Protein AF-A0A6V7LZG4-F1 (afdb_monomer_lite)

Sequence (82 aa):
LFAGLCALLVGGILQIFIQSTVMELLVSIGGAVLFALFIIYDTHMLMHTLSPEEYILAAINIYLDIINLFLHILQALAAAKR

pLDDT: mean 90.78, std 7.29, range [65.31, 98.19]

Secondary structure (DSSP, 8-state):
-HHHHHHHHHHHHHHHHH--HHHHHHHHHHHHHHHHHHHHHHHHHHHHH--TTTHHHHHHHHHHHHHHHHHHHHHHHHHHT-

Foldseek 3Di:
DVVLVVVLVVLVVVCVVPVDLVSLLVSLVSQLVVLVVQLVVLVVCLVPPDDPVCVVVSVVSNVVSVVSNVVSVVSNVVSVVD

Radius of gyration: 14.65 Å; chains: 1; bounding box: 36×22×38 Å

Structure (mmCIF, N/CA/C/O backbone):
data_AF-A0A6V7LZG4-F1
#
_entry.id   AF-A0A6V7LZG4-F1
#
loop_
_atom_site.group_PDB
_atom_site.id
_atom_site.type_symbol
_atom_site.label_atom_id
_atom_site.label_alt_id
_atom_site.label_comp_id
_atom_site.label_asym_id
_atom_site.label_entity_id
_atom_site.label_seq_id
_atom_site.pdbx_PDB_ins_code
_atom_site.Cartn_x
_atom_site.Cartn_y
_atom_site.Cartn_z
_atom_site.occupancy
_atom_site.B_iso_or_equiv
_atom_site.auth_seq_id
_atom_site.auth_comp_id
_atom_site.auth_asym_id
_atom_site.auth_atom_id
_atom_site.pdbx_PDB_model_num
ATOM 1 N N . LEU A 1 1 ? -11.645 -0.521 -3.170 1.00 82.56 1 LEU A N 1
ATOM 2 C CA . LEU A 1 1 ? -10.667 -1.063 -2.204 1.00 82.56 1 LEU A CA 1
ATOM 3 C C . LEU A 1 1 ? -10.458 -2.566 -2.389 1.00 82.56 1 LEU A C 1
ATOM 5 O O . LEU A 1 1 ? -9.417 -2.925 -2.917 1.00 82.56 1 LEU A O 1
ATOM 9 N N . PHE A 1 2 ? -11.450 -3.428 -2.123 1.00 86.38 2 PHE A N 1
ATOM 10 C CA . PHE A 1 2 ? -11.324 -4.890 -2.310 1.00 86.38 2 PHE A CA 1
ATOM 11 C C . PHE A 1 2 ? -10.855 -5.319 -3.715 1.00 86.38 2 PHE A C 1
ATOM 13 O O . PHE A 1 2 ? -9.850 -6.006 -3.846 1.00 86.38 2 PHE A O 1
ATOM 20 N N . ALA A 1 3 ? -11.508 -4.837 -4.780 1.00 90.25 3 ALA A N 1
ATOM 21 C CA . ALA A 1 3 ? -11.081 -5.139 -6.152 1.00 90.25 3 ALA A CA 1
ATOM 22 C C . ALA A 1 3 ? -9.649 -4.652 -6.459 1.00 90.25 3 ALA A C 1
ATOM 24 O O . ALA A 1 3 ? -8.914 -5.312 -7.188 1.00 90.25 3 ALA A O 1
ATOM 25 N N . GLY A 1 4 ? -9.236 -3.526 -5.864 1.00 87.38 4 GLY A N 1
ATOM 26 C CA . GLY A 1 4 ? -7.867 -3.016 -5.972 1.00 87.38 4 GLY A CA 1
ATOM 27 C C . GLY A 1 4 ? -6.859 -3.921 -5.265 1.00 87.38 4 GLY A C 1
ATOM 28 O O . GLY A 1 4 ? -5.795 -4.187 -5.811 1.00 87.38 4 GLY A O 1
ATOM 29 N N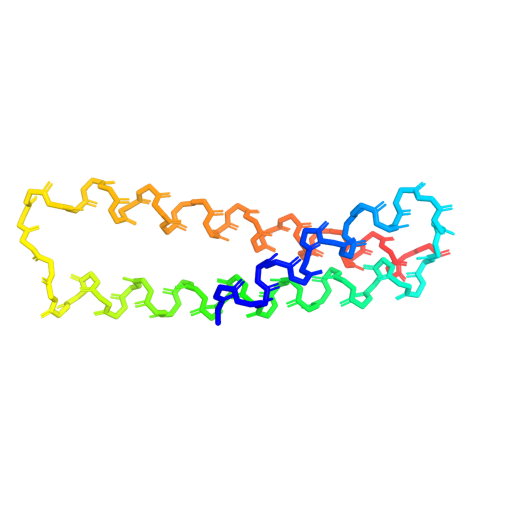 . LEU A 1 5 ? -7.216 -4.460 -4.096 1.00 89.94 5 LEU A N 1
ATOM 30 C CA . LEU A 1 5 ? -6.385 -5.413 -3.361 1.00 89.94 5 LEU A CA 1
ATOM 31 C C . LEU A 1 5 ? -6.205 -6.706 -4.168 1.00 89.94 5 LEU A C 1
ATOM 33 O O . LEU A 1 5 ? -5.088 -7.196 -4.313 1.00 89.94 5 LEU A O 1
ATOM 37 N N . CYS A 1 6 ? -7.286 -7.222 -4.762 1.00 92.31 6 CYS A N 1
ATOM 38 C CA . CYS A 1 6 ? -7.215 -8.372 -5.662 1.00 92.31 6 CYS A CA 1
ATOM 39 C C . CYS A 1 6 ? -6.316 -8.090 -6.874 1.00 92.31 6 CYS A C 1
ATOM 41 O O . CYS A 1 6 ? -5.509 -8.939 -7.244 1.00 92.31 6 CYS A O 1
ATOM 43 N N . ALA A 1 7 ? -6.418 -6.897 -7.468 1.00 91.06 7 ALA A N 1
ATOM 44 C CA . ALA A 1 7 ? -5.567 -6.500 -8.584 1.00 91.06 7 ALA A CA 1
ATOM 45 C C . ALA A 1 7 ? -4.080 -6.446 -8.191 1.00 91.06 7 ALA A C 1
ATOM 47 O O . ALA A 1 7 ? -3.244 -6.915 -8.960 1.00 91.06 7 ALA A O 1
ATOM 48 N N . LEU A 1 8 ? -3.743 -5.952 -6.992 1.00 91.75 8 LEU A N 1
ATOM 49 C CA . LEU A 1 8 ? -2.366 -5.973 -6.482 1.00 91.75 8 LEU A CA 1
ATOM 50 C C . LEU A 1 8 ? -1.858 -7.389 -6.225 1.00 91.75 8 LEU A C 1
ATOM 52 O O . LEU A 1 8 ? -0.721 -7.688 -6.572 1.00 91.75 8 LEU A O 1
ATOM 56 N N . LEU A 1 9 ? -2.689 -8.273 -5.666 1.00 92.56 9 LEU A N 1
ATOM 57 C CA . LEU A 1 9 ? -2.315 -9.673 -5.451 1.00 92.56 9 LEU A CA 1
ATOM 58 C C . LEU A 1 9 ? -2.007 -10.377 -6.775 1.00 92.56 9 LEU A C 1
ATOM 60 O O . LEU A 1 9 ? -0.966 -11.018 -6.910 1.00 92.56 9 LEU A O 1
ATOM 64 N N . VAL A 1 10 ? -2.877 -10.213 -7.775 1.00 94.06 10 VAL A N 1
ATOM 65 C CA . VAL A 1 10 ? -2.650 -10.768 -9.115 1.00 94.06 10 VAL A CA 1
ATOM 66 C C . VAL A 1 10 ? -1.419 -10.129 -9.761 1.00 94.06 10 VAL A C 1
ATOM 68 O O . VAL A 1 10 ? -0.574 -10.845 -10.292 1.00 94.06 10 VAL A O 1
ATOM 71 N N . GLY A 1 11 ? -1.270 -8.806 -9.670 1.00 90.06 11 GLY A N 1
ATOM 72 C CA . GLY A 1 11 ? -0.107 -8.078 -10.181 1.00 90.06 11 GLY A CA 1
ATOM 73 C C . GLY A 1 11 ? 1.209 -8.547 -9.559 1.00 90.06 11 GLY A C 1
ATOM 74 O O . GLY A 1 11 ? 2.177 -8.767 -10.282 1.00 90.06 11 GLY A O 1
ATOM 75 N N . GLY A 1 12 ? 1.230 -8.787 -8.246 1.00 88.81 12 GLY A N 1
ATOM 76 C CA . GLY A 1 12 ? 2.382 -9.325 -7.525 1.00 88.81 12 GLY A CA 1
ATOM 77 C C . GLY A 1 12 ? 2.749 -10.741 -7.969 1.00 88.81 12 GLY A C 1
ATOM 78 O O . GLY A 1 12 ? 3.923 -11.022 -8.193 1.00 88.81 12 GLY A O 1
ATOM 79 N N . ILE A 1 13 ? 1.760 -11.616 -8.182 1.00 93.00 13 ILE A N 1
ATOM 80 C CA . ILE A 1 13 ? 2.000 -12.966 -8.720 1.00 93.00 13 ILE A CA 1
ATOM 81 C C . ILE A 1 13 ? 2.557 -12.889 -10.144 1.00 93.00 13 ILE A C 1
ATOM 83 O O . ILE A 1 13 ? 3.535 -13.563 -10.460 1.00 93.00 13 ILE A O 1
ATOM 87 N N . LEU A 1 14 ? 1.974 -12.052 -11.005 1.00 92.06 14 LEU A N 1
ATOM 88 C CA . LEU A 1 14 ? 2.449 -11.868 -12.378 1.00 92.06 14 LEU A CA 1
ATOM 89 C C . LEU A 1 14 ? 3.885 -11.325 -12.420 1.00 92.06 14 LEU A C 1
ATOM 91 O O . LEU A 1 14 ? 4.682 -11.769 -13.248 1.00 92.06 14 LEU A O 1
ATOM 95 N N . GLN A 1 15 ? 4.241 -10.424 -11.501 1.00 89.62 15 GLN A N 1
ATOM 96 C CA . GLN A 1 15 ? 5.586 -9.857 -11.402 1.00 89.62 15 GLN A CA 1
ATOM 97 C C . GLN A 1 15 ? 6.664 -10.925 -11.153 1.00 89.62 15 GLN A C 1
ATOM 99 O O . GLN A 1 15 ? 7.769 -10.783 -11.673 1.00 89.62 15 GLN A O 1
ATOM 104 N N . ILE A 1 16 ? 6.353 -12.013 -10.434 1.00 90.94 16 ILE A N 1
ATOM 105 C CA . ILE A 1 16 ? 7.294 -13.127 -10.190 1.00 90.94 16 ILE A CA 1
ATOM 106 C C . ILE A 1 16 ? 7.771 -13.747 -11.514 1.00 90.94 16 ILE A C 1
ATOM 108 O O . ILE A 1 16 ? 8.942 -14.116 -11.640 1.00 90.94 16 ILE A O 1
ATOM 112 N N . PHE A 1 17 ? 6.881 -13.827 -12.508 1.00 93.19 17 PHE A N 1
ATOM 113 C CA . PHE A 1 17 ? 7.166 -14.422 -13.814 1.00 93.19 17 PHE A CA 1
ATOM 114 C C . PHE A 1 17 ? 7.690 -13.407 -14.837 1.00 93.19 17 PHE A C 1
ATOM 116 O O . PHE A 1 17 ? 8.554 -13.749 -15.638 1.00 93.19 17 PHE A O 1
ATOM 123 N N . ILE A 1 18 ? 7.166 -12.176 -14.830 1.00 90.44 18 ILE A N 1
ATOM 124 C CA . ILE A 1 18 ? 7.471 -11.157 -15.851 1.00 90.44 18 ILE A CA 1
ATOM 125 C C . ILE A 1 18 ? 8.747 -10.373 -15.513 1.00 90.44 18 ILE A C 1
ATOM 127 O O . ILE A 1 18 ? 9.490 -10.009 -16.421 1.00 90.44 18 ILE A O 1
ATOM 131 N N . GLN A 1 19 ? 9.002 -10.102 -14.226 1.00 88.75 19 GLN A N 1
ATOM 132 C CA . GLN A 1 19 ? 10.202 -9.416 -13.715 1.00 88.75 19 GLN A CA 1
ATOM 133 C C . GLN A 1 19 ? 10.539 -8.084 -14.417 1.00 88.75 19 GLN A C 1
ATOM 135 O O . GLN A 1 19 ? 11.700 -7.695 -14.524 1.00 88.75 19 GLN A O 1
ATOM 140 N N . SER A 1 20 ? 9.525 -7.360 -14.899 1.00 92.00 20 SER A N 1
ATOM 141 C CA . SER A 1 20 ? 9.716 -6.071 -15.571 1.00 92.00 20 SER A CA 1
ATOM 142 C C . SER A 1 20 ? 9.830 -4.935 -14.558 1.00 92.00 20 SER A C 1
ATOM 144 O O . SER A 1 20 ? 8.942 -4.771 -13.721 1.00 92.00 20 SER A O 1
ATOM 146 N N . THR A 1 21 ? 10.868 -4.101 -14.677 1.00 91.06 21 THR A N 1
ATOM 147 C CA . THR A 1 21 ? 11.071 -2.916 -13.821 1.00 91.06 21 THR A CA 1
ATOM 148 C C . THR A 1 21 ? 9.924 -1.909 -13.946 1.00 91.06 21 THR A C 1
ATOM 150 O O . THR A 1 21 ? 9.510 -1.306 -12.960 1.00 91.06 21 THR A O 1
ATOM 153 N N . VAL A 1 22 ? 9.360 -1.745 -15.149 1.00 92.25 22 VAL A N 1
ATOM 154 C CA . VAL A 1 22 ? 8.228 -0.826 -15.372 1.00 92.25 22 VAL A CA 1
ATOM 155 C C . VAL A 1 22 ? 6.978 -1.335 -14.659 1.00 92.25 22 VAL A C 1
ATOM 157 O O . VAL A 1 22 ? 6.267 -0.562 -14.022 1.00 92.25 22 VAL A O 1
ATOM 160 N N . MET A 1 23 ? 6.720 -2.642 -14.737 1.00 91.12 23 MET A N 1
ATOM 161 C CA . MET A 1 23 ? 5.590 -3.257 -14.044 1.00 91.12 23 MET A CA 1
ATOM 162 C C . MET A 1 23 ? 5.778 -3.211 -12.521 1.00 91.12 23 MET A C 1
ATOM 164 O O . MET A 1 23 ? 4.830 -2.881 -11.814 1.00 91.12 23 MET A O 1
ATOM 168 N N . GLU A 1 24 ? 7.001 -3.433 -12.029 1.00 93.44 24 GLU A N 1
ATOM 169 C CA . GLU A 1 24 ? 7.368 -3.277 -10.614 1.00 93.44 24 GLU A CA 1
ATOM 170 C C . GLU A 1 24 ? 7.043 -1.865 -10.110 1.00 93.44 24 GLU A C 1
ATOM 172 O O . GLU A 1 24 ? 6.405 -1.695 -9.070 1.00 93.44 24 GLU A O 1
ATOM 177 N N . LEU A 1 25 ? 7.414 -0.839 -10.883 1.00 94.75 25 LEU A N 1
ATOM 178 C CA . LEU A 1 25 ? 7.148 0.556 -10.544 1.00 94.75 25 LEU A CA 1
ATOM 179 C C . LEU A 1 25 ? 5.643 0.875 -10.546 1.00 94.75 25 LEU A C 1
ATOM 181 O O . LEU A 1 25 ? 5.145 1.527 -9.633 1.00 94.75 25 LEU A O 1
ATOM 185 N N . LEU A 1 26 ? 4.892 0.391 -11.540 1.00 93.94 26 LEU A N 1
ATOM 186 C CA . LEU A 1 26 ? 3.445 0.620 -11.616 1.00 93.94 26 LEU A CA 1
ATOM 187 C C . LEU A 1 26 ? 2.688 -0.062 -10.471 1.00 93.94 26 LEU A C 1
ATOM 189 O O . LEU A 1 26 ? 1.822 0.559 -9.855 1.00 93.94 26 LEU A O 1
ATOM 193 N N . VAL A 1 27 ? 3.022 -1.319 -10.167 1.00 94.44 27 VAL A N 1
ATOM 194 C CA . VAL A 1 27 ? 2.401 -2.076 -9.070 1.00 94.44 27 VAL A CA 1
ATOM 195 C C . VAL A 1 27 ? 2.760 -1.459 -7.719 1.00 94.44 27 VAL A C 1
ATOM 197 O O . VAL A 1 27 ? 1.878 -1.291 -6.880 1.00 94.44 27 VAL A O 1
ATOM 200 N N . SER A 1 28 ? 4.018 -1.055 -7.519 1.00 96.00 28 SER A N 1
ATOM 201 C CA . SER A 1 28 ? 4.461 -0.423 -6.270 1.00 96.00 28 SER A CA 1
ATOM 202 C C . SER 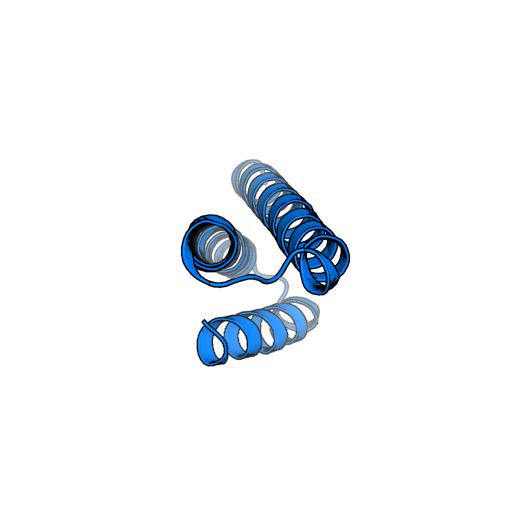A 1 28 ? 3.790 0.935 -6.030 1.00 96.00 28 SER A C 1
ATOM 204 O O . SER A 1 28 ? 3.221 1.153 -4.962 1.00 96.00 28 SER A O 1
ATOM 206 N N . ILE A 1 29 ? 3.740 1.822 -7.028 1.00 96.56 29 ILE A N 1
ATOM 207 C CA . ILE A 1 29 ? 3.040 3.112 -6.906 1.00 96.56 29 ILE A CA 1
ATOM 208 C C . ILE A 1 29 ? 1.534 2.899 -6.710 1.00 96.56 29 ILE A C 1
ATOM 210 O O . ILE A 1 29 ? 0.930 3.511 -5.826 1.00 96.56 29 ILE A O 1
ATOM 214 N N . GLY A 1 30 ? 0.922 2.018 -7.506 1.00 96.12 30 GLY A N 1
ATOM 215 C CA . GLY A 1 30 ? -0.502 1.707 -7.400 1.00 96.12 30 GLY A CA 1
ATOM 216 C C . GLY A 1 30 ? -0.873 1.148 -6.027 1.00 96.12 30 GLY A C 1
ATOM 217 O O . GLY A 1 30 ? -1.886 1.545 -5.449 1.00 96.12 30 GLY A O 1
ATOM 218 N N . GLY A 1 31 ? -0.028 0.281 -5.468 1.00 96.69 31 GLY A N 1
ATOM 219 C CA . GLY A 1 31 ? -0.235 -0.266 -4.136 1.00 96.69 31 GLY A CA 1
ATOM 220 C C . GLY A 1 31 ? -0.058 0.763 -3.029 1.00 96.69 31 GLY A C 1
ATOM 221 O O . GLY A 1 31 ? -0.894 0.814 -2.130 1.00 96.69 31 GLY A O 1
ATOM 222 N N . ALA A 1 32 ? 0.927 1.660 -3.131 1.00 97.75 32 ALA A N 1
ATOM 223 C CA . ALA A 1 32 ? 1.069 2.767 -2.186 1.00 97.75 32 ALA A CA 1
ATOM 224 C C . ALA A 1 32 ? -0.189 3.656 -2.157 1.00 97.75 32 ALA A C 1
ATOM 226 O O . ALA A 1 32 ? -0.718 3.956 -1.088 1.00 97.75 32 ALA A O 1
ATOM 227 N N . VAL A 1 33 ? -0.734 4.021 -3.322 1.00 97.50 33 VAL A N 1
ATOM 228 C CA . VAL A 1 33 ? -1.987 4.793 -3.388 1.00 97.50 33 VAL A CA 1
ATOM 229 C C . VAL A 1 33 ? -3.147 4.021 -2.758 1.00 97.50 33 VAL A C 1
ATOM 231 O O . VAL A 1 33 ? -3.927 4.594 -1.999 1.00 97.50 33 VAL A O 1
ATOM 234 N N . LEU A 1 34 ? -3.263 2.719 -3.031 1.00 97.44 34 LEU A N 1
ATOM 235 C CA . LEU A 1 34 ? -4.350 1.910 -2.490 1.00 97.44 34 LEU A CA 1
ATOM 236 C C . LEU A 1 34 ? -4.288 1.790 -0.961 1.00 97.44 34 LEU A C 1
ATOM 238 O O . LEU A 1 34 ? -5.311 1.979 -0.308 1.00 97.44 34 LEU A O 1
ATOM 242 N N . PHE A 1 35 ? -3.117 1.505 -0.389 1.00 97.62 35 PHE A N 1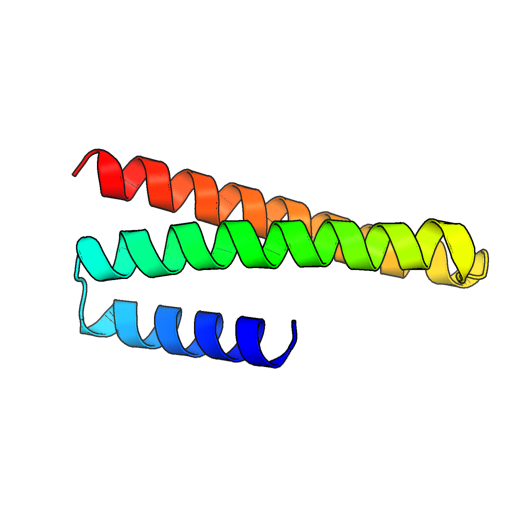
ATOM 243 C CA . PHE A 1 35 ? -2.961 1.392 1.064 1.00 97.62 35 PHE A CA 1
ATOM 244 C C . PHE A 1 35 ? -3.131 2.740 1.773 1.00 97.62 35 PHE A C 1
ATOM 246 O O . PHE A 1 35 ? -3.714 2.787 2.850 1.00 97.62 35 PHE A O 1
ATOM 253 N N . ALA A 1 36 ? -2.751 3.856 1.143 1.00 97.25 36 ALA A N 1
ATOM 254 C CA . ALA A 1 36 ? -3.100 5.180 1.658 1.00 97.25 36 ALA A CA 1
ATOM 255 C C . ALA A 1 36 ? -4.626 5.404 1.709 1.00 97.25 36 ALA A C 1
ATOM 257 O O . ALA A 1 36 ? -5.136 5.954 2.685 1.00 97.25 36 ALA A O 1
ATOM 258 N N . LEU A 1 37 ? -5.373 4.947 0.694 1.00 96.62 37 LEU A N 1
ATOM 259 C CA . LEU A 1 37 ? -6.840 5.011 0.700 1.00 96.62 37 LEU A CA 1
ATOM 260 C C . LEU A 1 37 ? -7.467 4.092 1.759 1.00 96.62 37 LEU A C 1
ATOM 262 O O . LEU A 1 37 ? -8.467 4.486 2.359 1.00 96.62 37 LEU A O 1
ATOM 266 N N . PHE A 1 38 ? -6.894 2.908 2.003 1.00 95.25 38 PHE A N 1
ATOM 267 C CA . PHE A 1 38 ? -7.319 2.033 3.102 1.00 95.25 38 PHE A CA 1
ATOM 268 C C . PHE A 1 38 ? -7.147 2.718 4.462 1.00 95.25 38 PHE A C 1
ATOM 270 O O . PHE A 1 38 ? -8.120 2.806 5.200 1.00 95.25 38 PHE A O 1
ATOM 277 N N . ILE A 1 39 ? -5.994 3.343 4.733 1.00 95.88 39 ILE A N 1
ATOM 278 C CA . ILE A 1 39 ? -5.766 4.084 5.988 1.00 95.88 39 ILE A CA 1
ATOM 279 C C . ILE A 1 39 ? -6.816 5.181 6.186 1.00 95.88 39 ILE A C 1
ATOM 281 O O . ILE A 1 39 ? -7.357 5.324 7.282 1.00 95.88 39 ILE A O 1
ATOM 285 N N . ILE A 1 40 ? -7.119 5.960 5.142 1.00 95.19 40 ILE A N 1
ATOM 286 C CA . ILE A 1 40 ? -8.139 7.019 5.219 1.00 95.19 40 ILE A CA 1
ATOM 287 C C . ILE A 1 40 ? -9.508 6.417 5.558 1.00 95.19 40 ILE A C 1
ATOM 289 O O . ILE A 1 40 ? -10.209 6.938 6.428 1.00 95.19 40 ILE A O 1
ATOM 293 N N . TYR A 1 41 ? -9.880 5.326 4.889 1.00 92.19 41 TYR A N 1
ATOM 294 C CA . TYR A 1 41 ? -11.158 4.652 5.094 1.00 92.19 41 TYR A CA 1
ATOM 295 C C . TYR A 1 41 ? -11.274 4.050 6.504 1.00 92.19 41 TYR A C 1
ATOM 297 O O . TYR A 1 41 ? -12.239 4.335 7.216 1.00 92.19 41 TYR A O 1
ATOM 305 N N . ASP A 1 42 ? -10.268 3.295 6.940 1.00 91.00 42 ASP A N 1
ATOM 306 C CA . ASP A 1 42 ? -10.252 2.618 8.237 1.00 91.00 42 ASP A CA 1
ATOM 307 C C . ASP A 1 42 ? -10.193 3.621 9.394 1.00 91.00 42 ASP A C 1
ATOM 309 O O . ASP A 1 42 ? -10.896 3.466 10.395 1.00 91.00 42 ASP A O 1
ATOM 313 N N . THR A 1 43 ? -9.442 4.716 9.240 1.00 90.88 43 THR A N 1
ATOM 314 C CA . THR A 1 43 ? -9.407 5.789 10.246 1.00 90.88 43 THR A CA 1
ATOM 315 C C . THR A 1 43 ? -10.758 6.498 10.347 1.00 90.88 43 THR A C 1
ATOM 317 O O . THR A 1 43 ? -11.220 6.783 11.452 1.00 90.88 43 THR A O 1
ATOM 320 N N . HIS A 1 44 ? -11.431 6.762 9.220 1.00 89.75 44 HIS A N 1
ATOM 321 C CA . HIS A 1 44 ? -12.773 7.349 9.228 1.00 89.75 44 HIS A CA 1
ATOM 322 C C . HIS A 1 44 ? -13.778 6.449 9.959 1.00 89.75 44 HIS A C 1
ATOM 324 O O . HIS A 1 44 ? -14.535 6.922 10.807 1.00 89.75 44 HIS A O 1
ATOM 330 N N . MET A 1 45 ? -13.728 5.143 9.687 1.00 86.44 45 MET A N 1
ATOM 331 C CA . MET A 1 45 ? -14.551 4.146 10.370 1.00 86.44 45 MET A CA 1
ATOM 332 C C . MET A 1 45 ? -14.279 4.096 11.876 1.00 86.44 45 MET A C 1
ATOM 334 O O . MET A 1 45 ? -15.229 4.079 12.667 1.00 86.44 45 MET A O 1
ATOM 338 N N . LEU A 1 46 ? -13.006 4.140 12.276 1.00 85.69 46 LEU A N 1
ATOM 339 C CA . LEU A 1 46 ? -12.595 4.144 13.677 1.00 85.69 46 LEU A CA 1
ATOM 340 C C . LEU A 1 46 ? -13.101 5.372 14.433 1.00 85.69 46 LEU A C 1
ATOM 342 O O . LEU A 1 46 ? -13.576 5.243 15.557 1.00 85.69 46 LEU A O 1
ATOM 346 N N . MET A 1 47 ? -13.046 6.554 13.818 1.00 79.88 47 MET A N 1
ATOM 347 C CA . MET A 1 47 ? -13.458 7.803 14.467 1.00 79.88 47 MET A CA 1
ATOM 348 C C . MET A 1 47 ? -14.975 7.964 14.614 1.00 79.88 47 MET A C 1
ATOM 350 O O . MET A 1 47 ? -15.411 8.789 15.419 1.00 79.88 47 MET A O 1
ATOM 354 N N . HIS A 1 48 ? -15.788 7.277 13.808 1.00 76.50 48 HIS A N 1
ATOM 355 C CA . HIS A 1 48 ? -17.222 7.587 13.702 1.00 76.50 48 HIS A CA 1
ATOM 356 C C . HIS A 1 48 ? -18.162 6.429 14.016 1.00 76.50 48 HIS A C 1
ATOM 358 O O . HIS A 1 48 ? -19.347 6.668 14.236 1.00 76.50 48 HIS A O 1
ATOM 364 N N . THR A 1 49 ? -17.667 5.193 14.044 1.00 69.44 49 THR A N 1
ATOM 365 C CA . THR A 1 49 ? -18.558 4.024 13.972 1.00 69.44 49 THR A CA 1
ATOM 366 C C . THR A 1 49 ? -18.169 2.855 14.864 1.00 69.44 49 THR A C 1
ATOM 368 O O . THR A 1 49 ? -18.977 1.940 14.990 1.00 69.44 49 THR A O 1
ATOM 371 N N . LEU A 1 50 ? -16.988 2.859 15.492 1.00 67.25 50 LEU A N 1
ATOM 372 C CA . LEU A 1 50 ? -16.532 1.707 16.270 1.00 67.25 50 LEU A CA 1
ATOM 373 C C . LEU A 1 50 ? -16.898 1.797 17.749 1.00 67.25 50 LEU A C 1
ATOM 375 O O . LEU A 1 50 ? -16.698 2.815 18.415 1.00 67.25 50 LEU A O 1
ATOM 379 N N . SER A 1 51 ? -17.392 0.672 18.262 1.00 70.25 51 SER A N 1
ATOM 380 C CA . SER A 1 51 ? -17.550 0.441 19.692 1.00 70.25 51 SER A CA 1
ATOM 381 C C . SER A 1 51 ? -16.174 0.236 20.363 1.00 70.25 51 SER A C 1
ATOM 383 O O . SER A 1 51 ? -15.218 -0.172 19.696 1.00 70.25 51 SER A O 1
ATOM 385 N N . PRO A 1 52 ? -16.029 0.477 21.682 1.00 65.31 52 PRO A N 1
ATOM 386 C CA . PRO A 1 52 ? -14.756 0.296 22.395 1.00 65.31 52 PRO A CA 1
ATOM 387 C C . PRO A 1 52 ? -14.151 -1.114 22.278 1.00 65.31 52 PRO A C 1
ATOM 389 O O . PRO A 1 52 ? -12.949 -1.290 22.467 1.00 65.31 52 PRO A O 1
ATOM 392 N N . GLU A 1 53 ? -14.974 -2.113 21.961 1.00 74.31 53 GLU A N 1
ATOM 393 C CA . GLU A 1 53 ? -14.594 -3.525 21.864 1.00 74.31 53 GLU A CA 1
ATOM 394 C C . GLU A 1 53 ? -13.860 -3.848 20.550 1.00 74.31 53 GLU A C 1
ATOM 396 O O . GLU A 1 53 ? -13.059 -4.780 20.490 1.00 74.31 53 GLU A O 1
ATOM 401 N N . GLU A 1 54 ? -14.058 -3.040 19.505 1.00 79.62 54 GLU A N 1
ATOM 402 C CA . GLU A 1 54 ? -13.534 -3.288 18.154 1.00 79.62 54 GLU A CA 1
ATOM 403 C C . GLU A 1 54 ? -12.254 -2.494 17.844 1.00 79.62 54 GLU A C 1
ATOM 405 O O . GLU A 1 54 ? -11.617 -2.702 16.807 1.00 79.62 54 GLU A O 1
ATOM 410 N N . TYR A 1 55 ? -11.826 -1.615 18.757 1.00 81.75 55 TYR A N 1
ATOM 411 C CA . TYR A 1 55 ? -10.653 -0.755 18.568 1.00 81.75 55 TYR A CA 1
ATOM 412 C C . TYR A 1 55 ? -9.360 -1.551 18.344 1.00 81.75 55 TYR A C 1
ATOM 414 O O . TYR A 1 55 ? -8.522 -1.154 17.537 1.00 81.75 55 TYR A O 1
ATOM 422 N N . ILE A 1 56 ? -9.200 -2.696 19.018 1.00 87.25 56 ILE A N 1
ATOM 423 C CA . ILE A 1 56 ? -8.011 -3.549 18.860 1.00 87.25 56 ILE A CA 1
ATOM 424 C C . ILE A 1 56 ? -7.912 -4.058 17.418 1.00 87.25 56 ILE A C 1
ATOM 426 O O . ILE A 1 56 ? -6.846 -3.980 16.812 1.00 87.25 56 ILE A O 1
ATOM 430 N N . LEU A 1 57 ? -9.022 -4.543 16.854 1.00 88.44 57 LEU A N 1
ATOM 431 C CA . LEU A 1 57 ? -9.044 -5.062 15.488 1.00 88.44 57 LEU A CA 1
ATOM 432 C C . LEU A 1 57 ? -8.785 -3.949 14.468 1.00 88.44 57 LEU A C 1
ATOM 434 O O . LEU A 1 57 ? -7.994 -4.131 13.546 1.00 88.44 57 LEU A O 1
ATOM 438 N N . ALA A 1 58 ? -9.389 -2.778 14.664 1.00 88.12 58 ALA A N 1
ATOM 439 C CA . ALA A 1 58 ? -9.159 -1.635 13.788 1.00 88.12 58 ALA A CA 1
ATOM 440 C C . ALA A 1 58 ? -7.711 -1.124 13.852 1.00 88.12 58 ALA A C 1
ATOM 442 O O . ALA A 1 58 ? -7.125 -0.809 12.819 1.00 88.12 58 ALA A O 1
ATOM 443 N N . ALA A 1 59 ? -7.093 -1.118 15.037 1.00 89.44 59 ALA A N 1
ATOM 444 C CA . ALA A 1 59 ? -5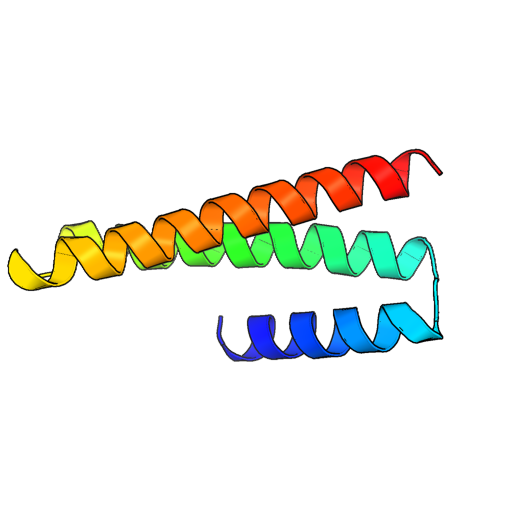.680 -0.784 15.185 1.00 89.44 59 ALA A CA 1
ATOM 445 C C . ALA A 1 59 ? -4.769 -1.785 14.452 1.00 89.44 59 ALA A C 1
ATOM 447 O O . ALA A 1 59 ? -3.786 -1.373 13.836 1.00 89.44 59 ALA A O 1
ATOM 448 N N . ILE A 1 60 ? -5.102 -3.083 14.473 1.00 92.88 60 ILE A N 1
ATOM 449 C CA . ILE A 1 60 ? -4.378 -4.109 13.706 1.00 92.88 60 ILE A CA 1
ATOM 450 C C . ILE A 1 60 ? -4.503 -3.846 12.199 1.00 92.88 60 ILE A C 1
ATOM 452 O O . ILE A 1 60 ? -3.489 -3.885 11.506 1.00 92.88 60 ILE A O 1
ATOM 456 N N . ASN A 1 61 ? -5.700 -3.536 11.693 1.00 92.31 61 ASN A N 1
ATOM 457 C CA . ASN A 1 61 ? -5.902 -3.252 10.266 1.00 92.31 61 ASN A CA 1
ATOM 458 C C . ASN A 1 61 ? -5.093 -2.031 9.810 1.00 92.31 61 ASN A C 1
ATOM 460 O O . ASN A 1 61 ? -4.288 -2.141 8.887 1.00 92.31 61 ASN A O 1
ATOM 464 N N . ILE A 1 62 ? -5.190 -0.916 10.542 1.00 93.75 62 ILE A N 1
ATOM 465 C CA . ILE A 1 62 ? -4.419 0.302 10.249 1.00 93.75 62 ILE A CA 1
ATOM 466 C C . ILE A 1 62 ? -2.909 0.020 10.291 1.00 93.75 62 ILE A C 1
ATOM 468 O O . ILE A 1 62 ? -2.156 0.513 9.450 1.00 93.75 62 ILE A O 1
ATOM 472 N N . TYR A 1 63 ? -2.442 -0.794 11.243 1.00 95.69 63 TYR A N 1
ATOM 473 C CA . TYR A 1 63 ? -1.036 -1.192 11.317 1.00 95.69 63 TYR A CA 1
ATOM 474 C C . TYR A 1 63 ? -0.588 -1.977 10.076 1.00 95.69 63 TYR A C 1
ATOM 476 O O . TYR A 1 63 ? 0.477 -1.695 9.518 1.00 95.69 63 TYR A O 1
ATOM 484 N N . LEU A 1 64 ? -1.404 -2.929 9.614 1.00 96.25 64 LEU A N 1
ATOM 485 C CA . LEU A 1 64 ? -1.128 -3.687 8.394 1.00 96.25 64 LEU A CA 1
ATOM 486 C C . LEU A 1 64 ? -1.104 -2.779 7.161 1.00 96.25 64 LEU A C 1
ATOM 488 O O . LEU A 1 64 ? -0.220 -2.933 6.314 1.00 96.25 64 LEU A O 1
ATOM 492 N N . ASP A 1 65 ? -2.007 -1.806 7.067 1.00 96.94 65 ASP A N 1
ATOM 493 C CA . ASP A 1 65 ? -2.016 -0.867 5.947 1.00 96.94 65 ASP A CA 1
ATOM 494 C C . ASP A 1 65 ? -0.770 0.020 5.922 1.00 96.94 65 ASP A C 1
ATOM 496 O O . ASP A 1 65 ? -0.178 0.219 4.860 1.00 96.94 65 ASP A O 1
ATOM 500 N N . ILE A 1 66 ? -0.315 0.504 7.083 1.00 97.38 66 ILE A N 1
ATOM 501 C CA . ILE A 1 66 ? 0.912 1.306 7.196 1.00 97.38 66 ILE A CA 1
ATOM 502 C C . ILE A 1 66 ? 2.135 0.497 6.755 1.00 97.38 66 ILE A C 1
ATOM 504 O O . ILE A 1 66 ? 2.962 1.006 5.993 1.00 97.38 66 ILE A O 1
ATOM 508 N N . ILE A 1 67 ? 2.258 -0.760 7.198 1.00 98.00 67 ILE A N 1
ATOM 509 C CA . ILE A 1 67 ? 3.362 -1.632 6.769 1.00 98.00 67 ILE A CA 1
ATOM 510 C C . ILE A 1 67 ? 3.332 -1.817 5.256 1.00 98.00 67 ILE A C 1
ATOM 512 O O . ILE A 1 67 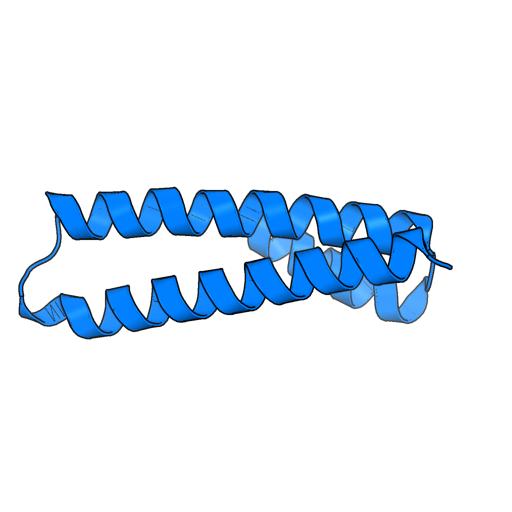? 4.359 -1.664 4.593 1.00 98.00 67 ILE A O 1
ATOM 516 N N . ASN A 1 68 ? 2.167 -2.136 4.695 1.00 96.31 68 ASN A N 1
ATOM 517 C CA . ASN A 1 68 ? 2.056 -2.376 3.266 1.00 96.31 68 ASN A CA 1
ATOM 518 C C . ASN A 1 68 ? 2.346 -1.111 2.454 1.00 96.31 68 ASN A C 1
ATOM 520 O O . ASN A 1 68 ? 3.088 -1.185 1.474 1.00 96.31 68 ASN A O 1
ATOM 524 N N . LEU A 1 69 ? 1.844 0.051 2.878 1.00 98.19 69 LEU A N 1
ATOM 525 C CA . LEU A 1 69 ? 2.176 1.344 2.283 1.00 98.19 69 LEU A CA 1
ATOM 526 C C . LEU A 1 69 ? 3.691 1.578 2.277 1.00 98.19 69 LEU A C 1
ATOM 528 O O . LEU A 1 69 ? 4.266 1.900 1.237 1.00 98.19 69 LEU A O 1
ATOM 532 N N . PHE A 1 70 ? 4.348 1.372 3.420 1.00 98.19 70 PHE A N 1
ATOM 533 C CA . PHE A 1 70 ? 5.793 1.535 3.549 1.00 98.19 70 PHE A CA 1
ATOM 534 C C . PHE A 1 70 ? 6.566 0.619 2.590 1.00 98.19 70 PHE A C 1
ATOM 536 O O . PHE A 1 70 ? 7.464 1.084 1.887 1.00 98.19 70 PHE A O 1
ATOM 543 N N . LEU A 1 71 ? 6.197 -0.663 2.514 1.00 97.00 71 LEU A N 1
ATOM 544 C CA . LEU A 1 71 ? 6.844 -1.627 1.620 1.00 97.00 71 LEU A CA 1
ATOM 545 C C . LEU A 1 71 ? 6.680 -1.246 0.145 1.00 97.00 71 LEU A C 1
ATOM 547 O O . LEU A 1 71 ? 7.644 -1.333 -0.614 1.00 97.00 71 LEU A O 1
ATOM 551 N N . HIS A 1 72 ? 5.497 -0.780 -0.253 1.00 97.44 72 HIS A N 1
ATOM 552 C CA . HIS A 1 72 ? 5.245 -0.338 -1.623 1.00 97.44 72 HIS A CA 1
ATOM 553 C C . HIS A 1 72 ? 6.049 0.923 -1.973 1.00 97.44 72 HIS A C 1
ATOM 555 O O . HIS A 1 72 ? 6.635 0.992 -3.051 1.00 97.44 72 HIS A O 1
ATOM 561 N N . ILE A 1 73 ? 6.168 1.886 -1.052 1.00 97.69 73 ILE A N 1
ATOM 562 C CA . ILE A 1 73 ? 7.040 3.057 -1.240 1.00 97.69 73 ILE A CA 1
ATOM 563 C C . ILE A 1 73 ? 8.503 2.620 -1.380 1.00 97.69 73 ILE A C 1
ATOM 565 O O . ILE A 1 73 ? 9.203 3.080 -2.283 1.00 97.69 73 ILE A O 1
ATOM 569 N N . LEU A 1 74 ? 8.971 1.713 -0.520 1.00 97.12 74 LEU A N 1
ATOM 570 C CA . LEU A 1 74 ? 10.343 1.211 -0.565 1.00 97.12 74 LEU A CA 1
ATOM 571 C C . LEU A 1 74 ? 10.648 0.505 -1.894 1.00 97.12 74 LEU A C 1
ATOM 573 O O . LEU A 1 74 ? 11.699 0.744 -2.488 1.00 97.12 74 LEU A O 1
ATOM 577 N N . GLN A 1 75 ? 9.724 -0.325 -2.380 1.00 95.06 75 GLN A N 1
ATOM 578 C CA . GLN A 1 75 ? 9.839 -0.986 -3.682 1.00 95.06 75 GLN A CA 1
ATOM 579 C C . GLN A 1 75 ? 9.856 0.021 -4.832 1.00 95.06 75 GLN A C 1
ATOM 581 O O . GLN A 1 75 ? 10.706 -0.090 -5.710 1.00 95.06 75 GLN A O 1
ATOM 586 N N . ALA A 1 76 ? 8.995 1.042 -4.801 1.00 95.69 76 ALA A N 1
ATOM 587 C CA . ALA A 1 76 ? 8.980 2.086 -5.824 1.00 95.69 76 ALA A CA 1
ATOM 588 C C . ALA A 1 76 ? 10.326 2.828 -5.893 1.00 95.69 76 ALA A C 1
ATOM 590 O O . ALA A 1 76 ? 10.871 3.034 -6.976 1.00 95.69 76 ALA A O 1
ATOM 591 N N . LEU A 1 77 ? 10.903 3.174 -4.737 1.00 96.31 77 LEU A N 1
ATOM 592 C CA . LEU A 1 77 ? 12.221 3.810 -4.656 1.00 96.31 77 LEU A CA 1
ATOM 593 C C . LEU A 1 77 ? 13.345 2.890 -5.152 1.00 96.31 77 LEU A C 1
ATOM 595 O O . LEU A 1 77 ? 14.268 3.353 -5.821 1.00 96.31 77 LEU A O 1
ATOM 599 N N . ALA A 1 78 ? 13.278 1.595 -4.836 1.00 94.25 78 ALA A N 1
ATOM 600 C CA . ALA A 1 78 ? 14.252 0.615 -5.302 1.00 94.25 78 ALA A CA 1
ATOM 601 C C . ALA A 1 78 ? 14.180 0.422 -6.825 1.00 94.25 78 ALA A C 1
ATOM 603 O O . ALA A 1 78 ? 15.216 0.442 -7.489 1.00 94.25 78 ALA A O 1
ATOM 604 N N . ALA A 1 79 ? 12.972 0.293 -7.380 1.00 91.81 79 ALA A N 1
ATOM 605 C CA . ALA A 1 79 ? 12.738 0.153 -8.813 1.00 91.81 79 ALA A CA 1
ATOM 606 C C . ALA A 1 79 ? 13.150 1.412 -9.590 1.00 91.81 79 ALA A C 1
ATOM 608 O O . ALA A 1 79 ? 13.754 1.296 -10.648 1.00 91.81 79 ALA A O 1
ATOM 609 N N . ALA A 1 80 ? 12.904 2.609 -9.047 1.00 90.50 80 ALA A N 1
ATOM 610 C CA . ALA A 1 80 ? 13.306 3.874 -9.670 1.00 90.50 80 ALA A CA 1
ATOM 611 C C . ALA A 1 80 ? 14.830 4.093 -9.716 1.00 90.50 80 ALA A C 1
ATOM 613 O O . ALA A 1 80 ? 15.306 4.947 -10.461 1.00 90.50 80 ALA A O 1
ATOM 614 N N . LYS A 1 81 ? 15.596 3.360 -8.898 1.00 89.38 81 LYS A N 1
ATOM 615 C CA . LYS A 1 81 ? 17.062 3.448 -8.834 1.00 89.38 81 LYS A CA 1
ATOM 616 C C . LYS A 1 81 ?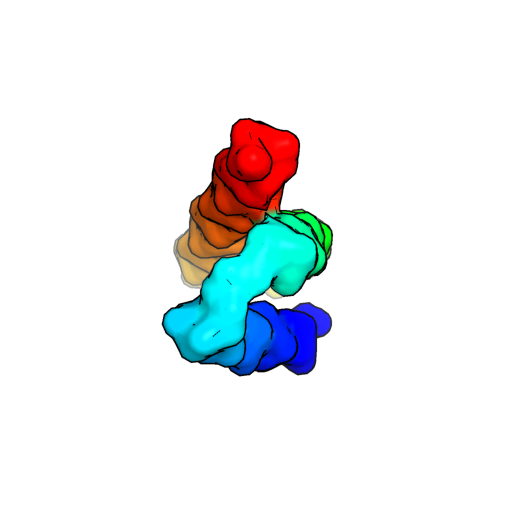 17.773 2.411 -9.721 1.00 89.38 81 LYS A C 1
ATOM 618 O O . LYS A 1 81 ? 18.990 2.505 -9.876 1.00 89.38 81 LYS A O 1
ATOM 623 N N . ARG A 1 82 ? 17.051 1.416 -10.239 1.00 78.06 82 ARG A N 1
ATOM 624 C CA . ARG A 1 82 ? 17.578 0.380 -11.140 1.00 78.06 82 ARG A CA 1
ATOM 625 C C . ARG A 1 82 ? 17.657 0.884 -12.573 1.00 78.06 82 ARG A C 1
ATOM 627 O O . ARG A 1 82 ? 18.658 0.529 -13.228 1.00 78.06 82 ARG A O 1
#

InterPro domains:
  IPR006214 Bax inhibitor 1-related [PF01027] (1-80)
  IPR006214 Bax inhibitor 1-related [PTHR23291] (1-78)

Organism: NCBI:txid1563983